Protein AF-A0A067BQW1-F1 (afdb_monomer_lite)

Organism: Saprolegnia parasitica (strain CBS 223.65) (NCBI:txid695850)

Sequence (161 aa):
MKLLWDDELRVNTVHVKDVTRALWHVATRGEAGHVYNLADKNDTSQGKLNALLGPLFGIETGFIGKLISNLARLRLGDVVDDVNDKHMKPWSDLCSTHGVTNTPLTPYLDKELLAHHQLYINGAKIEAIGFEYAYPTLTIDELRDVIEGAIAQRIFPPILA

pLDDT: mean 92.28, std 6.78, range [61.66, 98.38]

Structure (mmCIF, N/CA/C/O backbone):
data_AF-A0A067BQW1-F1
#
_entry.id   AF-A0A067BQW1-F1
#
loop_
_atom_site.group_PDB
_atom_site.id
_atom_site.type_symbol
_atom_site.label_atom_id
_atom_site.label_alt_id
_atom_site.label_comp_id
_atom_site.label_asym_id
_atom_site.label_entity_id
_atom_site.label_seq_id
_atom_site.pdbx_PDB_ins_code
_atom_site.Cartn_x
_atom_site.Cartn_y
_atom_site.Cartn_z
_atom_site.occupancy
_atom_site.B_iso_or_equiv
_atom_site.auth_seq_id
_atom_site.auth_comp_id
_atom_site.auth_asym_id
_atom_site.auth_atom_id
_atom_site.pdbx_PDB_model_num
ATOM 1 N N . MET A 1 1 ? -7.656 7.718 14.566 1.00 83.62 1 MET A N 1
ATOM 2 C CA . MET A 1 1 ? -6.698 6.593 14.511 1.00 83.62 1 MET A CA 1
ATOM 3 C C . MET A 1 1 ? -5.299 7.080 14.882 1.00 83.62 1 MET A C 1
ATOM 5 O O . MET A 1 1 ? -4.860 8.081 14.338 1.00 83.62 1 MET A O 1
ATOM 9 N N . LYS A 1 2 ? -4.586 6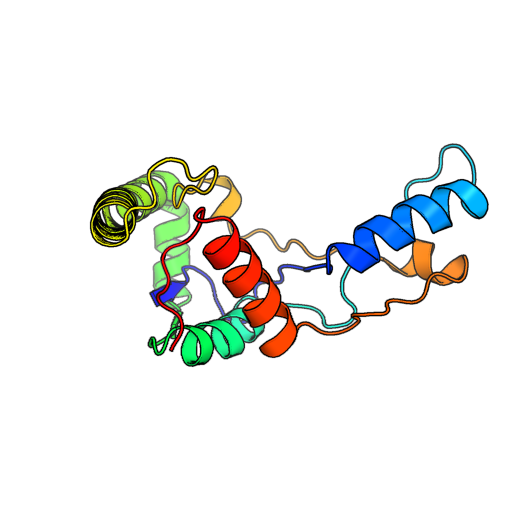.413 15.798 1.00 86.31 2 LYS A N 1
ATOM 10 C CA . LYS A 1 2 ? -3.178 6.738 16.095 1.00 86.31 2 LYS A CA 1
ATOM 11 C C . LYS A 1 2 ? -2.286 5.549 15.751 1.00 86.31 2 LYS A C 1
ATOM 13 O O . LYS A 1 2 ? -2.575 4.446 16.199 1.00 86.31 2 LYS A O 1
ATOM 18 N N . LEU A 1 3 ? -1.231 5.782 14.976 1.00 86.88 3 LEU A N 1
ATOM 19 C CA . LEU A 1 3 ? -0.243 4.769 14.619 1.00 86.88 3 LEU A CA 1
ATOM 20 C C . LEU A 1 3 ? 0.834 4.658 15.702 1.00 86.88 3 LEU A C 1
ATOM 22 O O . LEU A 1 3 ? 1.140 5.626 16.405 1.00 86.88 3 LEU A O 1
ATOM 26 N N . LEU A 1 4 ? 1.383 3.453 15.852 1.00 84.31 4 LEU A N 1
ATOM 27 C CA . LEU A 1 4 ? 2.341 3.146 16.911 1.00 84.31 4 LEU A CA 1
ATOM 28 C C . LEU A 1 4 ? 3.687 3.849 16.715 1.00 84.31 4 LEU A C 1
ATOM 30 O O . LEU A 1 4 ? 4.297 4.275 17.695 1.00 84.31 4 LEU A O 1
ATOM 34 N N . TRP A 1 5 ? 4.154 3.950 15.473 1.00 87.88 5 TRP A N 1
ATOM 35 C CA . TRP A 1 5 ? 5.465 4.506 15.133 1.00 87.88 5 TRP A CA 1
ATOM 36 C C . TRP A 1 5 ? 5.361 5.987 14.779 1.00 87.88 5 TRP A C 1
ATOM 38 O O . TRP A 1 5 ? 4.371 6.617 15.131 1.00 87.88 5 TRP A O 1
ATOM 48 N N . ASP A 1 6 ? 6.406 6.576 14.207 1.00 88.44 6 ASP A N 1
ATOM 49 C CA . ASP A 1 6 ? 6.384 7.968 13.759 1.00 88.44 6 ASP A CA 1
ATOM 50 C C . ASP A 1 6 ? 6.045 8.083 12.265 1.00 88.44 6 ASP A C 1
ATOM 52 O O . ASP A 1 6 ? 5.825 7.096 11.559 1.00 88.44 6 ASP A O 1
ATOM 56 N N . ASP A 1 7 ? 5.956 9.322 11.792 1.00 91.12 7 ASP A N 1
ATOM 57 C CA . ASP A 1 7 ? 5.629 9.665 10.412 1.00 91.12 7 ASP A CA 1
ATOM 58 C C . ASP A 1 7 ? 6.722 9.277 9.407 1.00 91.12 7 ASP A C 1
ATOM 60 O O . ASP A 1 7 ? 6.443 9.193 8.205 1.00 91.12 7 ASP A O 1
ATOM 64 N N . GLU A 1 8 ? 7.935 9.002 9.891 1.00 91.12 8 GLU A N 1
ATOM 65 C CA . GLU A 1 8 ? 9.119 8.679 9.096 1.00 91.12 8 GLU A CA 1
ATOM 66 C C . GLU A 1 8 ? 9.232 7.187 8.748 1.00 91.12 8 GLU A C 1
ATOM 68 O O . GLU A 1 8 ? 9.995 6.842 7.840 1.00 91.12 8 GLU A O 1
ATOM 73 N N . LEU A 1 9 ? 8.486 6.295 9.417 1.00 91.00 9 LEU A N 1
ATOM 74 C CA . LEU A 1 9 ? 8.524 4.859 9.124 1.00 91.00 9 LEU A CA 1
ATOM 75 C C . LEU A 1 9 ? 8.089 4.590 7.677 1.00 91.00 9 LEU A C 1
ATOM 77 O O . LEU A 1 9 ? 6.942 4.844 7.295 1.00 91.00 9 LEU A O 1
ATOM 81 N N . ARG A 1 10 ? 9.020 4.070 6.871 1.00 92.94 10 ARG A N 1
ATOM 82 C CA . ARG A 1 10 ? 8.834 3.832 5.441 1.00 92.94 10 ARG A CA 1
ATOM 83 C C . ARG A 1 10 ? 8.149 2.506 5.183 1.00 92.94 10 ARG A C 1
ATOM 85 O O . ARG A 1 10 ? 8.527 1.461 5.715 1.00 92.94 10 ARG A O 1
ATOM 92 N N . VAL A 1 11 ? 7.164 2.587 4.306 1.00 90.75 11 VAL A N 1
ATOM 93 C CA . VAL A 1 11 ? 6.286 1.504 3.886 1.00 90.75 11 VAL A CA 1
ATOM 94 C C . VAL A 1 11 ? 6.045 1.697 2.398 1.00 90.75 11 VAL A C 1
ATOM 96 O O . VAL A 1 11 ? 5.074 2.341 2.001 1.00 90.75 11 VAL A O 1
ATOM 99 N N . ASN A 1 12 ? 6.980 1.219 1.567 1.00 91.62 12 ASN A N 1
ATOM 100 C CA . ASN A 1 12 ? 6.812 1.358 0.126 1.00 91.62 12 ASN A CA 1
ATOM 101 C C . ASN A 1 12 ? 5.500 0.678 -0.307 1.00 91.62 12 ASN A C 1
ATOM 103 O O . ASN A 1 12 ? 5.191 -0.439 0.104 1.00 91.62 12 ASN A O 1
ATOM 107 N N . THR A 1 13 ? 4.730 1.367 -1.138 1.00 92.38 13 THR A N 1
ATOM 108 C CA . THR A 1 13 ? 3.484 0.894 -1.740 1.00 92.38 13 THR A CA 1
ATOM 109 C C . THR A 1 13 ? 3.685 0.802 -3.243 1.00 92.38 13 THR A C 1
ATOM 111 O O . THR A 1 13 ? 4.458 1.555 -3.810 1.00 92.38 13 THR A O 1
ATOM 114 N N . VAL A 1 14 ? 3.027 -0.122 -3.933 1.00 95.56 14 VAL A N 1
ATOM 115 C CA . VAL A 1 14 ? 3.029 -0.112 -5.400 1.00 95.56 14 VAL A CA 1
ATOM 116 C C . VAL A 1 14 ? 1.622 -0.369 -5.882 1.00 95.56 14 VAL A C 1
ATOM 118 O O . VAL A 1 14 ? 0.946 -1.274 -5.395 1.00 95.56 14 VAL A O 1
ATOM 121 N N . HIS A 1 15 ? 1.181 0.424 -6.853 1.00 95.88 15 HIS A N 1
ATOM 122 C CA . HIS A 1 15 ? -0.132 0.247 -7.438 1.00 95.88 15 HIS A CA 1
ATOM 123 C C . HIS A 1 15 ? -0.240 -1.115 -8.144 1.00 95.88 15 HIS A C 1
ATOM 125 O O . HIS A 1 15 ? 0.648 -1.511 -8.901 1.00 95.88 15 HIS A O 1
ATOM 131 N N . VAL A 1 16 ? -1.352 -1.832 -7.955 1.00 95.94 16 VAL A N 1
ATOM 132 C CA . VAL A 1 16 ? -1.534 -3.203 -8.476 1.00 95.94 16 VAL A CA 1
ATOM 133 C C . VAL A 1 16 ? -1.414 -3.294 -10.004 1.00 95.94 16 VAL A C 1
ATOM 135 O O . VAL A 1 16 ? -0.925 -4.291 -10.545 1.00 95.94 16 VAL A O 1
ATOM 138 N N . LYS A 1 17 ? -1.795 -2.230 -10.727 1.00 96.56 17 LYS A N 1
ATOM 139 C CA . LYS A 1 17 ? -1.601 -2.166 -12.185 1.00 96.56 17 LYS A CA 1
ATOM 140 C C . LYS A 1 17 ? -0.116 -2.110 -12.548 1.00 96.56 17 LYS A C 1
ATOM 142 O O . LYS A 1 17 ? 0.282 -2.766 -13.505 1.00 96.56 17 LYS A O 1
ATOM 147 N N . ASP A 1 18 ? 0.707 -1.405 -11.773 1.00 97.38 18 ASP A N 1
ATOM 148 C CA . ASP A 1 18 ? 2.158 -1.390 -11.978 1.00 97.38 18 ASP A CA 1
ATOM 149 C C . ASP A 1 18 ? 2.800 -2.722 -11.586 1.00 97.38 18 ASP A C 1
ATOM 151 O O . ASP A 1 18 ? 3.677 -3.181 -12.309 1.00 97.38 18 ASP A O 1
ATOM 155 N N . VAL A 1 19 ? 2.303 -3.410 -10.550 1.00 97.62 19 VAL A N 1
ATOM 156 C CA . VAL A 1 19 ? 2.714 -4.797 -10.245 1.00 97.62 19 VAL A CA 1
ATOM 157 C C . VAL A 1 19 ? 2.468 -5.710 -11.448 1.00 97.62 19 VAL A C 1
ATOM 159 O O . VAL A 1 19 ? 3.362 -6.428 -11.890 1.00 97.62 19 VAL A O 1
ATOM 162 N N . THR A 1 20 ? 1.273 -5.641 -12.036 1.00 98.19 20 THR A N 1
ATOM 163 C CA . THR A 1 20 ? 0.903 -6.473 -13.192 1.00 98.19 20 THR A CA 1
ATOM 164 C C . THR A 1 20 ? 1.747 -6.138 -14.427 1.00 98.19 20 THR A C 1
ATOM 166 O O . THR A 1 20 ? 2.251 -7.037 -15.103 1.00 98.19 20 THR A O 1
ATOM 169 N N . ARG A 1 21 ? 1.957 -4.844 -14.708 1.00 98.12 21 ARG A N 1
ATOM 170 C CA . ARG A 1 21 ? 2.827 -4.381 -15.803 1.00 98.12 21 ARG A CA 1
ATOM 171 C C . ARG A 1 21 ? 4.274 -4.821 -15.591 1.00 98.12 21 ARG A C 1
ATOM 173 O O . ARG A 1 21 ? 4.913 -5.241 -16.551 1.00 98.12 21 ARG A O 1
ATOM 180 N N . ALA A 1 22 ? 4.774 -4.767 -14.358 1.00 98.19 22 ALA A N 1
ATOM 181 C CA . ALA A 1 22 ? 6.128 -5.178 -14.005 1.00 98.19 22 ALA A CA 1
ATOM 182 C C .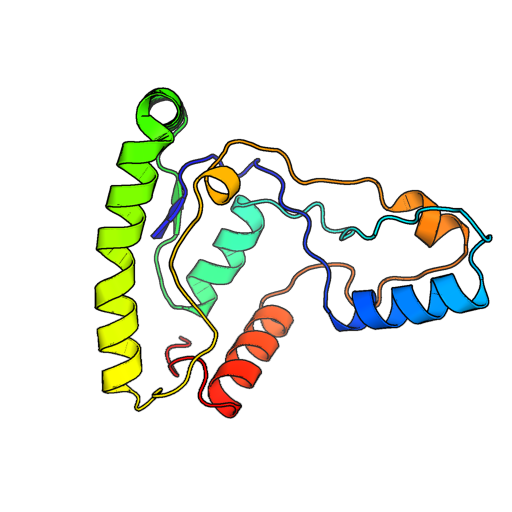 ALA A 1 22 ? 6.348 -6.675 -14.237 1.00 98.19 22 ALA A C 1
ATOM 184 O O . ALA A 1 22 ? 7.374 -7.048 -14.800 1.00 98.19 22 ALA A O 1
ATOM 185 N N . LEU A 1 23 ? 5.374 -7.525 -13.885 1.00 98.12 23 LEU A N 1
ATOM 186 C CA . LEU A 1 23 ? 5.441 -8.963 -14.166 1.00 98.12 23 LEU A CA 1
ATOM 187 C C . LEU A 1 23 ? 5.612 -9.231 -15.666 1.00 98.12 23 LEU A C 1
ATOM 189 O O . LEU A 1 23 ? 6.513 -9.969 -16.063 1.00 98.12 23 LEU A O 1
ATOM 193 N N . TRP A 1 24 ? 4.795 -8.588 -16.505 1.00 98.06 24 TRP A N 1
ATOM 194 C CA . TRP A 1 24 ? 4.910 -8.714 -17.960 1.00 98.06 24 TRP A CA 1
ATOM 195 C C . TRP A 1 24 ? 6.231 -8.146 -18.498 1.00 98.06 24 TRP A C 1
ATOM 197 O O . TRP A 1 24 ? 6.879 -8.746 -19.360 1.00 98.06 24 TRP A O 1
ATOM 207 N N . HIS A 1 25 ? 6.663 -7.000 -17.971 1.00 98.38 25 HIS A N 1
ATOM 208 C CA . HIS A 1 25 ? 7.916 -6.357 -18.361 1.00 98.38 25 HIS A CA 1
ATOM 209 C C . HIS A 1 25 ? 9.122 -7.247 -18.058 1.00 98.38 25 HIS A C 1
ATOM 211 O O . HIS A 1 25 ? 9.936 -7.501 -18.939 1.00 98.38 25 HIS A O 1
ATOM 217 N N . VAL A 1 26 ? 9.208 -7.794 -16.845 1.00 98.12 26 VAL A N 1
ATOM 218 C CA . VAL A 1 26 ? 10.291 -8.705 -16.445 1.00 98.12 26 VAL A CA 1
ATOM 219 C C . VAL A 1 26 ? 10.232 -10.010 -17.237 1.00 98.12 26 VAL A C 1
ATOM 221 O O . VAL A 1 26 ? 11.275 -10.486 -17.672 1.00 98.12 26 VAL A O 1
ATOM 224 N N . ALA A 1 27 ? 9.045 -10.554 -17.514 1.00 97.62 27 ALA A N 1
ATOM 225 C CA . ALA A 1 27 ? 8.912 -11.764 -18.327 1.00 97.62 27 ALA A CA 1
ATOM 226 C C . ALA A 1 27 ? 9.415 -11.592 -19.774 1.00 97.62 27 ALA A C 1
ATOM 228 O O . ALA A 1 27 ? 9.808 -12.570 -20.405 1.00 97.62 27 ALA A O 1
ATOM 229 N N . THR A 1 28 ? 9.403 -10.366 -20.307 1.00 97.44 28 THR A N 1
ATOM 230 C CA . THR A 1 28 ? 9.769 -10.077 -21.708 1.00 97.44 28 THR A CA 1
ATOM 231 C C . THR A 1 28 ? 11.125 -9.390 -21.875 1.00 97.44 28 THR A C 1
ATOM 233 O O . THR A 1 28 ? 11.689 -9.418 -22.969 1.00 97.44 28 THR A O 1
ATOM 236 N N . ARG A 1 29 ? 11.650 -8.756 -20.822 1.00 97.31 29 ARG A N 1
ATOM 237 C CA . ARG A 1 29 ? 12.889 -7.956 -20.849 1.00 97.31 29 ARG A CA 1
ATOM 238 C C . ARG A 1 29 ? 13.909 -8.359 -19.786 1.00 97.31 29 ARG A C 1
ATOM 240 O O . ARG A 1 29 ? 15.059 -7.944 -19.880 1.00 97.31 29 ARG A O 1
ATOM 247 N N . GLY A 1 30 ? 13.488 -9.090 -18.758 1.00 97.12 30 GLY A N 1
ATOM 248 C CA . GLY A 1 30 ? 14.344 -9.496 -17.651 1.00 97.12 30 GLY A CA 1
ATOM 249 C C . GLY A 1 30 ? 15.299 -10.625 -18.029 1.00 97.12 30 GLY A C 1
ATOM 250 O O . GLY A 1 30 ? 15.054 -11.405 -18.948 1.00 97.12 30 GLY A O 1
ATOM 251 N N . GLU A 1 31 ? 16.389 -10.725 -17.277 1.00 97.69 31 GLU A N 1
ATOM 252 C CA . GLU A 1 31 ? 17.364 -11.805 -17.411 1.00 97.69 31 GLU A CA 1
ATOM 253 C C . GLU A 1 31 ? 16.964 -13.001 -16.535 1.00 97.69 31 GLU A C 1
ATOM 255 O O . GLU A 1 31 ? 16.522 -12.849 -15.392 1.00 97.69 31 GLU A O 1
ATOM 260 N N . ALA A 1 32 ? 17.112 -14.217 -17.064 1.00 96.69 32 ALA A N 1
ATOM 261 C CA . ALA A 1 32 ? 16.776 -15.431 -16.327 1.00 96.69 32 ALA A CA 1
ATOM 262 C C . ALA A 1 32 ? 17.642 -15.572 -15.061 1.00 96.69 32 ALA A C 1
ATOM 264 O O . ALA A 1 32 ? 18.849 -15.348 -15.085 1.00 96.69 32 ALA A O 1
ATOM 265 N N . GLY A 1 33 ? 17.019 -15.960 -13.945 1.00 96.81 33 GLY A N 1
ATOM 266 C CA . GLY A 1 33 ? 17.693 -16.090 -12.648 1.00 96.81 33 GLY A CA 1
ATOM 267 C C . GLY A 1 33 ? 17.894 -14.770 -11.896 1.00 96.81 33 GLY A C 1
ATOM 268 O O . GLY A 1 33 ? 18.454 -14.775 -10.801 1.00 96.81 33 GLY A O 1
ATOM 269 N N . HIS A 1 34 ? 17.436 -13.637 -12.439 1.00 97.69 34 HIS A N 1
ATOM 270 C CA . HIS A 1 34 ? 17.552 -12.341 -11.778 1.00 97.69 34 HIS A CA 1
ATOM 271 C C . HIS A 1 34 ? 16.306 -12.001 -10.954 1.00 97.69 34 HIS A C 1
ATOM 273 O O . HIS A 1 34 ? 15.173 -12.210 -11.377 1.00 97.69 34 HIS A O 1
ATOM 279 N N . VAL A 1 35 ? 16.532 -11.395 -9.786 1.00 97.81 35 VAL A N 1
ATOM 280 C CA . VAL A 1 35 ? 15.479 -10.790 -8.956 1.00 97.81 35 VAL A CA 1
ATOM 281 C C . VAL A 1 35 ? 15.370 -9.302 -9.275 1.00 97.81 35 VAL A C 1
ATOM 283 O O . VAL A 1 35 ? 16.399 -8.624 -9.386 1.00 97.81 35 VAL A O 1
ATOM 286 N N . TYR A 1 36 ? 14.137 -8.811 -9.409 1.00 97.88 36 TYR A N 1
ATOM 287 C CA . TYR A 1 36 ? 13.791 -7.411 -9.647 1.00 97.88 36 TYR A CA 1
ATOM 288 C C . TYR A 1 36 ? 12.783 -6.968 -8.586 1.00 97.88 36 TYR A C 1
ATOM 290 O O . TYR A 1 36 ? 11.685 -7.512 -8.506 1.00 97.88 36 TYR A O 1
ATOM 298 N N . ASN A 1 37 ? 13.169 -5.992 -7.768 1.00 97.12 37 ASN A N 1
ATOM 299 C CA . ASN A 1 37 ? 12.276 -5.387 -6.788 1.00 97.12 37 ASN A CA 1
ATOM 300 C C . ASN A 1 37 ? 11.396 -4.330 -7.452 1.00 97.12 37 ASN A C 1
ATOM 302 O O . ASN A 1 37 ? 11.818 -3.667 -8.402 1.00 97.12 37 ASN A O 1
ATOM 306 N N . LEU A 1 38 ? 10.215 -4.125 -6.881 1.00 95.88 38 LEU A N 1
ATOM 307 C CA . LEU A 1 38 ? 9.279 -3.086 -7.279 1.00 95.88 38 LEU A CA 1
ATOM 308 C C . LEU A 1 38 ? 8.983 -2.201 -6.065 1.00 95.88 38 LEU A C 1
ATOM 310 O O . LEU A 1 38 ? 8.647 -2.720 -5.005 1.00 95.88 38 LEU A O 1
ATOM 314 N N . ALA A 1 39 ? 9.128 -0.886 -6.208 1.00 94.12 39 ALA A N 1
ATOM 315 C CA . ALA A 1 39 ? 8.953 0.075 -5.119 1.00 94.12 39 ALA A CA 1
ATOM 316 C C . ALA A 1 39 ? 8.373 1.384 -5.663 1.00 94.12 39 ALA A C 1
ATOM 318 O O . ALA A 1 39 ? 8.754 1.794 -6.760 1.00 94.12 39 ALA A O 1
ATOM 319 N N . ASP A 1 40 ? 7.487 2.065 -4.926 1.00 88.62 40 ASP A N 1
ATOM 320 C CA . ASP A 1 40 ? 7.057 3.401 -5.350 1.00 88.62 40 ASP A CA 1
ATOM 321 C C . ASP A 1 40 ? 8.231 4.375 -5.412 1.00 88.62 40 ASP A C 1
ATOM 323 O O . ASP A 1 40 ? 9.172 4.332 -4.617 1.00 88.62 40 ASP A O 1
ATOM 327 N N . LYS A 1 41 ? 8.101 5.344 -6.318 1.00 90.44 41 LYS A N 1
ATOM 328 C CA . LYS A 1 41 ? 8.986 6.509 -6.390 1.00 90.44 41 LYS A CA 1
ATOM 329 C C . LYS A 1 41 ? 8.669 7.555 -5.321 1.00 90.44 41 LYS A C 1
ATOM 331 O O . LYS A 1 41 ? 9.463 8.470 -5.122 1.00 90.44 41 LYS A O 1
ATOM 336 N N . ASN A 1 42 ? 7.521 7.434 -4.659 1.00 90.38 42 ASN A N 1
ATOM 337 C CA . ASN A 1 42 ? 7.050 8.384 -3.662 1.00 90.38 42 ASN A CA 1
ATOM 338 C C . ASN A 1 42 ? 7.806 8.286 -2.337 1.00 90.38 42 ASN A C 1
ATOM 340 O O . ASN A 1 42 ? 7.685 9.208 -1.541 1.00 90.38 42 ASN A O 1
ATOM 344 N N . ASP A 1 43 ? 8.579 7.225 -2.081 1.00 92.19 43 ASP A N 1
ATOM 345 C CA . ASP A 1 43 ? 9.213 6.982 -0.780 1.00 92.19 43 ASP A CA 1
ATOM 346 C C . ASP A 1 43 ? 8.160 7.063 0.346 1.00 92.19 43 ASP A C 1
ATOM 348 O O . ASP A 1 43 ? 8.190 7.922 1.241 1.00 92.19 43 ASP A O 1
ATOM 352 N N . THR A 1 44 ? 7.118 6.242 0.189 1.00 94.44 44 THR A N 1
ATOM 353 C CA . THR A 1 44 ? 5.908 6.264 1.017 1.00 94.44 44 THR A CA 1
ATOM 354 C C . THR A 1 44 ? 6.228 5.968 2.486 1.00 94.44 44 THR A C 1
ATOM 356 O O . THR A 1 44 ? 6.990 5.060 2.816 1.00 94.44 44 THR A O 1
ATOM 359 N N . SER A 1 45 ? 5.641 6.760 3.386 1.00 94.19 45 SER A N 1
ATOM 360 C CA . SER A 1 45 ? 5.780 6.627 4.839 1.00 94.19 45 SER A CA 1
ATOM 361 C C . SER A 1 45 ? 4.416 6.590 5.525 1.00 94.19 45 SER A C 1
ATOM 363 O O . SER A 1 45 ? 3.402 6.955 4.921 1.00 94.19 45 SER A O 1
ATOM 365 N N . GLN A 1 46 ? 4.380 6.209 6.806 1.00 92.19 46 GLN A N 1
ATOM 366 C CA . GLN A 1 46 ? 3.156 6.279 7.613 1.00 92.19 46 GLN A CA 1
ATOM 367 C C . GLN A 1 46 ? 2.566 7.697 7.662 1.00 92.19 46 GLN A C 1
ATOM 369 O O . GLN A 1 46 ? 1.346 7.855 7.628 1.00 92.19 46 GLN A O 1
ATOM 374 N N . GLY A 1 47 ? 3.416 8.730 7.674 1.00 94.06 47 GLY A N 1
ATOM 375 C CA . GLY A 1 47 ? 2.992 10.128 7.563 1.00 94.06 47 GLY A CA 1
ATOM 376 C C . GLY A 1 47 ? 2.223 10.412 6.278 1.00 94.06 47 GLY A C 1
ATOM 377 O O . GLY A 1 47 ? 1.113 10.943 6.325 1.00 94.06 47 GLY A O 1
ATOM 378 N N . LYS A 1 48 ? 2.777 9.998 5.133 1.00 94.88 48 LYS A N 1
ATOM 379 C CA . LYS A 1 48 ? 2.134 10.179 3.822 1.00 94.88 48 LYS A CA 1
ATOM 380 C C . LYS A 1 48 ? 0.817 9.410 3.721 1.00 94.88 48 LYS A C 1
ATOM 382 O O . LYS A 1 48 ? -0.147 9.951 3.197 1.00 94.88 48 LYS A O 1
ATOM 387 N N . LEU A 1 49 ? 0.748 8.193 4.265 1.00 93.38 49 LEU A N 1
ATOM 388 C CA . LEU A 1 49 ? -0.500 7.424 4.314 1.00 93.38 49 LEU A CA 1
ATOM 389 C C . LEU A 1 49 ? -1.566 8.103 5.182 1.00 93.38 49 LEU A C 1
ATOM 391 O O . LEU A 1 49 ? -2.702 8.251 4.739 1.00 93.38 49 LEU A O 1
ATOM 395 N N . ASN A 1 50 ? -1.212 8.568 6.384 1.00 94.06 50 ASN A N 1
ATOM 396 C CA . ASN A 1 50 ? -2.148 9.267 7.273 1.00 94.06 50 ASN A CA 1
ATOM 397 C C . ASN A 1 50 ? -2.730 10.535 6.631 1.00 94.06 50 ASN A C 1
ATOM 399 O O . ASN A 1 50 ? -3.927 10.786 6.765 1.00 94.06 50 ASN A O 1
ATOM 403 N N . ALA A 1 51 ? -1.912 11.290 5.887 1.00 95.00 51 ALA A N 1
ATOM 404 C CA . ALA A 1 51 ? -2.354 12.484 5.164 1.00 95.00 51 ALA A CA 1
ATOM 405 C C . ALA A 1 51 ? -3.437 12.194 4.105 1.00 95.00 51 ALA A C 1
ATOM 407 O O . ALA A 1 51 ? -4.191 13.096 3.750 1.00 95.00 51 ALA A O 1
ATOM 408 N N . LEU A 1 52 ? -3.534 10.948 3.627 1.00 95.44 52 LEU A N 1
ATOM 409 C CA . LEU A 1 52 ? -4.569 10.501 2.691 1.00 95.44 52 LEU A CA 1
ATOM 410 C C . LEU A 1 52 ? -5.754 9.849 3.418 1.00 95.44 52 LEU A C 1
ATOM 412 O O . LEU A 1 52 ? -6.905 10.151 3.110 1.00 95.44 52 LEU A O 1
ATOM 416 N N . LEU A 1 53 ? -5.487 8.988 4.407 1.00 94.44 53 LEU A N 1
ATOM 417 C CA . LEU A 1 53 ? -6.516 8.242 5.142 1.00 94.44 53 LEU A CA 1
ATOM 418 C C . LEU A 1 53 ? -7.423 9.143 5.987 1.00 94.44 53 LEU A C 1
ATOM 420 O O . LEU A 1 53 ? -8.621 8.880 6.072 1.00 94.44 53 LEU A O 1
ATOM 424 N N . GLY A 1 54 ? -6.871 10.197 6.599 1.00 95.06 54 GLY A N 1
ATOM 425 C CA . GLY A 1 54 ? -7.643 11.135 7.416 1.00 95.06 54 GLY A CA 1
ATOM 426 C C . GLY A 1 54 ? -8.785 11.785 6.630 1.00 95.06 54 GLY A C 1
ATOM 427 O O . GLY A 1 54 ? -9.945 11.587 6.992 1.00 95.06 54 GLY A O 1
ATOM 428 N N . PRO A 1 55 ? -8.495 12.490 5.519 1.00 96.00 55 PRO A N 1
ATOM 429 C CA . PRO A 1 55 ? -9.525 13.054 4.649 1.00 96.00 55 PRO A CA 1
ATOM 430 C C . PRO A 1 55 ? -10.436 12.006 4.001 1.00 96.00 55 PRO A C 1
ATOM 432 O O . PRO A 1 55 ? -11.630 12.253 3.878 1.00 96.00 55 PRO A O 1
ATOM 435 N N . LEU A 1 56 ? -9.905 10.840 3.607 1.00 96.62 56 LEU A N 1
ATOM 436 C CA . LEU A 1 56 ? -10.683 9.806 2.912 1.00 96.62 56 LEU A CA 1
ATOM 437 C C . LEU A 1 56 ? -11.842 9.250 3.756 1.00 96.62 56 LEU A C 1
ATOM 439 O O . LEU A 1 56 ? -12.908 8.963 3.215 1.00 96.62 56 LEU A O 1
ATOM 443 N N . PHE A 1 57 ? -11.633 9.108 5.067 1.00 95.31 57 PHE A N 1
ATOM 444 C CA . PHE A 1 57 ? -12.633 8.584 6.006 1.00 95.31 57 PHE A CA 1
ATOM 445 C C . PHE A 1 57 ? -13.197 9.643 6.962 1.00 95.31 57 PHE A C 1
ATOM 447 O O . PHE A 1 57 ? -14.006 9.315 7.827 1.00 95.31 57 PHE A O 1
ATOM 454 N N . GLY A 1 58 ? -12.763 10.902 6.855 1.00 95.44 58 GLY A N 1
ATOM 455 C CA . GLY A 1 58 ? -13.186 11.970 7.765 1.00 95.44 58 GLY A CA 1
ATOM 456 C C . GLY A 1 58 ? -12.756 11.733 9.218 1.00 95.44 58 GLY A C 1
ATOM 457 O O . GLY A 1 58 ? -13.498 12.059 10.144 1.00 95.44 58 GLY A O 1
ATOM 458 N N . ILE A 1 59 ? -11.577 11.139 9.431 1.00 93.94 59 ILE A N 1
ATOM 459 C CA . ILE A 1 59 ? -11.064 10.779 10.761 1.00 93.94 59 ILE A CA 1
ATOM 460 C C . ILE A 1 59 ? -9.811 11.571 11.129 1.00 93.94 59 ILE A C 1
ATOM 462 O O . ILE A 1 59 ? -8.964 11.878 10.291 1.00 93.94 59 ILE A O 1
ATOM 466 N N . GLU A 1 60 ? -9.627 11.818 12.424 1.00 93.62 60 GLU A N 1
ATOM 467 C CA . GLU A 1 60 ? -8.354 12.325 12.932 1.00 93.62 60 GLU A CA 1
ATOM 468 C C . GLU A 1 60 ? -7.289 11.224 12.910 1.00 93.62 60 GLU A C 1
ATOM 470 O O . GLU A 1 60 ? -7.506 10.120 13.424 1.00 93.62 60 GLU A O 1
ATOM 475 N N . THR A 1 61 ? -6.111 11.527 12.366 1.00 93.31 61 THR A N 1
ATOM 476 C CA . THR A 1 61 ? -4.948 10.627 12.355 1.00 93.31 61 THR A CA 1
ATOM 477 C C . THR A 1 61 ? -3.800 11.189 13.188 1.00 93.31 61 THR A C 1
ATOM 479 O O . THR A 1 61 ? -3.637 12.403 13.279 1.00 93.31 61 THR A O 1
ATOM 482 N N . GLY A 1 62 ? -2.959 10.331 13.765 1.00 90.88 62 GLY A N 1
ATOM 483 C CA . GLY A 1 62 ? -1.772 10.779 14.494 1.00 90.88 62 GLY A CA 1
ATOM 484 C C . GLY A 1 62 ? -0.840 9.643 14.893 1.00 90.88 62 GLY A C 1
ATOM 485 O O . GLY A 1 62 ? -0.969 8.524 14.400 1.00 90.88 62 GLY A O 1
ATOM 486 N N . PHE A 1 63 ? 0.072 9.931 15.821 1.00 90.50 63 PHE A N 1
ATOM 487 C CA . PHE A 1 63 ? 1.110 9.007 16.279 1.00 90.50 63 PHE A CA 1
ATOM 488 C C . PHE A 1 63 ? 1.157 8.948 17.809 1.00 90.50 63 PHE A C 1
ATOM 490 O O . PHE A 1 63 ? 0.887 9.942 18.485 1.00 90.50 63 PHE A O 1
ATOM 497 N N . ILE A 1 64 ? 1.480 7.778 18.364 1.00 81.62 64 ILE A N 1
ATOM 498 C CA . ILE A 1 64 ? 1.521 7.540 19.818 1.00 81.62 64 ILE A CA 1
ATOM 499 C C . ILE A 1 64 ? 2.778 8.167 20.476 1.00 81.62 64 ILE A C 1
ATOM 501 O O . ILE A 1 64 ? 2.784 8.425 21.678 1.00 81.62 64 ILE A O 1
ATOM 505 N N . GLY A 1 65 ? 3.792 8.537 19.683 1.00 70.38 65 GLY A N 1
ATOM 506 C CA . GLY A 1 65 ? 4.977 9.287 20.119 1.00 70.38 65 GLY A CA 1
ATOM 507 C C . GLY A 1 65 ? 6.124 8.401 20.627 1.00 70.38 65 GLY A C 1
ATOM 508 O O . GLY A 1 65 ? 5.910 7.419 21.335 1.00 70.38 65 GLY A O 1
ATOM 509 N N . LYS A 1 66 ? 7.372 8.783 20.305 1.00 70.88 66 LYS A N 1
ATOM 510 C CA . LYS A 1 66 ? 8.578 7.921 20.370 1.00 70.88 66 LYS A CA 1
ATOM 511 C C . LYS A 1 66 ? 8.829 7.223 21.719 1.00 70.88 66 LYS A C 1
ATOM 513 O O . LYS A 1 66 ? 9.281 6.080 21.740 1.00 70.88 66 LYS A O 1
ATOM 518 N N . LEU A 1 67 ? 8.539 7.880 22.846 1.00 61.66 67 LEU A N 1
ATOM 519 C CA . LEU A 1 67 ? 8.735 7.299 24.186 1.00 61.66 67 LEU A CA 1
ATOM 520 C C . LEU A 1 67 ? 7.765 6.143 24.463 1.00 61.66 67 LEU A C 1
ATOM 522 O O . LEU A 1 67 ? 8.184 5.084 24.931 1.00 61.66 67 LEU A O 1
ATOM 526 N N . ILE A 1 68 ? 6.486 6.330 24.132 1.00 70.12 68 ILE A N 1
ATOM 527 C CA . ILE A 1 68 ? 5.458 5.303 24.313 1.00 70.12 68 ILE A CA 1
ATOM 528 C C . ILE A 1 68 ? 5.679 4.178 23.295 1.00 70.12 68 ILE A C 1
ATOM 530 O O . ILE A 1 68 ? 5.578 3.010 23.659 1.00 70.12 68 ILE A O 1
ATOM 534 N N . SER A 1 69 ? 6.099 4.502 22.066 1.00 72.38 69 SER A N 1
ATOM 535 C CA . SER A 1 69 ? 6.464 3.514 21.042 1.00 72.38 69 SER A CA 1
ATOM 536 C C . SER A 1 69 ? 7.598 2.578 21.491 1.00 72.38 69 SER A C 1
ATOM 538 O O . SER A 1 69 ? 7.554 1.375 21.237 1.00 72.38 69 SER A O 1
ATOM 540 N N . ASN A 1 70 ? 8.611 3.096 22.195 1.00 72.75 70 ASN A N 1
ATOM 541 C CA . ASN A 1 70 ? 9.712 2.276 22.715 1.00 72.75 70 ASN A CA 1
ATOM 542 C C . ASN A 1 70 ? 9.272 1.353 23.859 1.00 72.75 70 ASN A C 1
ATOM 544 O O . ASN A 1 70 ? 9.696 0.199 23.906 1.00 72.75 70 ASN A O 1
ATOM 548 N N . LEU A 1 71 ? 8.399 1.828 24.753 1.00 68.12 71 LEU A N 1
ATOM 549 C CA . LEU A 1 71 ? 7.828 0.989 25.808 1.00 68.12 71 LEU A CA 1
ATOM 550 C C . LEU A 1 71 ? 6.908 -0.096 25.223 1.00 68.12 71 LEU A C 1
ATOM 552 O O . LEU A 1 71 ? 6.983 -1.256 25.623 1.00 68.12 71 LEU A O 1
ATOM 556 N N . ALA A 1 72 ? 6.106 0.265 24.221 1.00 74.12 72 ALA A N 1
ATOM 557 C CA . ALA A 1 72 ? 5.273 -0.656 23.459 1.00 74.12 72 ALA A CA 1
ATOM 558 C C . ALA A 1 72 ? 6.096 -1.731 22.735 1.00 74.12 72 ALA A C 1
ATOM 560 O O . ALA A 1 72 ? 5.675 -2.879 22.682 1.00 74.12 72 ALA A O 1
ATOM 561 N N . ARG A 1 73 ? 7.306 -1.415 22.250 1.00 73.19 73 ARG A N 1
ATOM 562 C CA . ARG A 1 73 ? 8.200 -2.400 21.613 1.00 73.19 73 ARG A CA 1
ATOM 563 C C . ARG A 1 73 ? 8.554 -3.569 22.537 1.00 73.19 73 ARG A C 1
ATOM 565 O O . ARG A 1 73 ? 8.610 -4.707 22.078 1.00 73.19 73 ARG A O 1
ATOM 572 N N . LEU A 1 74 ? 8.773 -3.306 23.828 1.00 77.25 74 LEU A N 1
ATOM 573 C CA . LEU A 1 74 ? 9.070 -4.347 24.824 1.00 77.25 74 LEU A CA 1
ATOM 574 C C . LEU A 1 74 ? 7.854 -5.232 25.129 1.00 77.25 74 LEU A C 1
ATOM 576 O O . LEU A 1 74 ? 8.018 -6.359 25.589 1.00 77.25 74 LEU A O 1
ATOM 580 N N . ARG A 1 75 ? 6.646 -4.730 24.854 1.00 83.44 75 ARG A N 1
ATOM 581 C CA . ARG A 1 75 ? 5.361 -5.392 25.110 1.00 83.44 75 ARG A CA 1
ATOM 582 C C . ARG A 1 75 ? 4.534 -5.510 23.832 1.00 83.44 75 ARG A C 1
ATOM 584 O O . ARG A 1 75 ? 3.321 -5.350 23.854 1.00 83.44 75 ARG A O 1
ATOM 591 N N . LEU A 1 76 ? 5.202 -5.759 22.702 1.00 84.31 76 LEU A N 1
ATOM 592 C CA . LEU A 1 76 ? 4.550 -5.696 21.394 1.00 84.31 76 LEU A CA 1
ATOM 593 C C . LEU A 1 76 ? 3.432 -6.741 21.258 1.00 84.31 76 LEU A C 1
ATOM 595 O O . LEU A 1 76 ? 2.467 -6.473 20.565 1.00 84.31 76 LEU A O 1
ATOM 599 N N . GLY A 1 77 ? 3.542 -7.887 21.946 1.00 86.50 77 GLY A N 1
ATOM 600 C CA . GLY A 1 77 ? 2.452 -8.870 22.036 1.00 86.50 77 GLY A CA 1
ATOM 601 C C . GLY A 1 77 ? 1.196 -8.265 22.666 1.00 86.50 77 GLY A C 1
ATOM 602 O O . GLY A 1 77 ? 0.182 -8.160 21.993 1.00 86.50 77 GLY A O 1
ATOM 603 N N . ASP A 1 78 ? 1.312 -7.742 23.891 1.00 88.69 78 ASP A N 1
ATOM 604 C CA . ASP A 1 78 ? 0.205 -7.081 24.600 1.00 88.69 78 ASP A CA 1
ATOM 605 C C . ASP A 1 78 ? -0.442 -5.951 23.768 1.00 88.69 78 ASP A C 1
ATOM 607 O O . ASP A 1 78 ? -1.654 -5.759 23.802 1.00 88.69 78 ASP A O 1
ATOM 611 N N . VAL A 1 79 ? 0.360 -5.190 23.010 1.00 87.94 79 VAL A N 1
ATOM 612 C CA . VAL A 1 79 ? -0.136 -4.110 22.133 1.00 87.94 79 VAL A CA 1
ATOM 613 C C . VAL A 1 79 ? -0.883 -4.657 20.919 1.00 87.94 79 VAL A C 1
ATOM 615 O O . VAL A 1 79 ? -1.900 -4.089 20.533 1.00 87.94 79 VAL A O 1
ATOM 618 N N . VAL A 1 80 ? -0.388 -5.735 20.308 1.00 89.38 80 VAL A N 1
ATOM 619 C CA . VAL A 1 80 ? -1.059 -6.412 19.190 1.00 89.38 80 VAL A CA 1
ATOM 620 C C . VAL A 1 80 ? -2.413 -6.950 19.642 1.00 89.38 80 VAL A C 1
ATOM 622 O O . VAL A 1 80 ? -3.410 -6.697 18.969 1.00 89.38 80 VAL A O 1
ATOM 625 N N . ASP A 1 81 ? -2.461 -7.609 20.799 1.00 91.56 81 ASP A N 1
ATOM 626 C CA . ASP A 1 81 ? -3.694 -8.163 21.362 1.00 91.56 81 ASP A CA 1
ATOM 627 C C . ASP A 1 81 ? -4.718 -7.051 21.649 1.00 91.56 81 ASP A C 1
ATOM 629 O O . ASP A 1 81 ? -5.851 -7.121 21.177 1.00 91.56 81 ASP A O 1
ATOM 633 N N . ASP A 1 82 ? -4.303 -5.962 22.309 1.00 90.69 82 ASP A N 1
ATOM 634 C CA . ASP A 1 82 ? -5.169 -4.804 22.587 1.00 90.69 82 ASP A CA 1
ATOM 635 C C . ASP A 1 82 ? -5.689 -4.130 21.304 1.00 90.69 82 ASP A C 1
ATOM 637 O O . ASP A 1 82 ? -6.853 -3.722 21.231 1.00 90.69 82 ASP A O 1
ATOM 641 N N . VAL A 1 83 ? -4.851 -4.015 20.268 1.00 89.75 83 VAL A N 1
ATOM 642 C CA . VAL A 1 83 ? -5.273 -3.480 18.967 1.00 89.75 83 VAL A CA 1
ATOM 643 C C . VAL A 1 83 ? -6.276 -4.422 18.304 1.00 89.75 83 VAL A C 1
ATOM 645 O O . VAL A 1 83 ? -7.327 -3.955 17.866 1.00 89.75 83 VAL A O 1
ATOM 648 N N . ASN A 1 84 ? -6.017 -5.726 18.265 1.00 93.25 84 ASN A N 1
ATOM 649 C CA . ASN A 1 84 ? -6.936 -6.694 17.670 1.00 93.25 84 ASN A CA 1
ATOM 650 C C . ASN A 1 84 ? -8.293 -6.703 18.395 1.00 93.25 84 ASN A C 1
ATOM 652 O O . ASN A 1 84 ? -9.332 -6.565 17.741 1.00 93.25 84 ASN A O 1
ATOM 656 N N . ASP A 1 85 ? -8.301 -6.728 19.729 1.00 93.19 85 ASP A N 1
ATOM 657 C CA . ASP A 1 85 ? -9.523 -6.684 20.544 1.00 93.19 85 ASP A CA 1
ATOM 658 C C . ASP A 1 85 ? -10.360 -5.425 20.272 1.00 93.19 85 ASP A C 1
ATOM 660 O O . ASP A 1 85 ? -11.591 -5.483 20.174 1.00 93.19 85 ASP A O 1
ATOM 664 N N . LYS A 1 86 ? -9.699 -4.276 20.085 1.00 91.81 86 LYS A N 1
ATOM 665 C CA . LYS A 1 86 ? -10.367 -2.997 19.805 1.00 91.81 86 LYS A CA 1
ATOM 666 C C . LYS A 1 86 ? -10.944 -2.885 18.400 1.00 91.81 86 LYS A C 1
ATOM 668 O O . LYS A 1 86 ? -11.880 -2.110 18.227 1.00 91.81 86 LYS A O 1
ATOM 673 N N . HIS A 1 87 ? -10.415 -3.599 17.406 1.00 92.25 87 HIS A N 1
ATOM 674 C CA . HIS A 1 87 ? -10.818 -3.414 16.004 1.00 92.25 87 HIS A CA 1
ATOM 675 C C . HIS A 1 87 ? -11.695 -4.549 15.463 1.00 92.25 87 HIS A C 1
ATOM 677 O O . HIS A 1 87 ? -12.583 -4.284 14.651 1.00 92.25 87 HIS A O 1
ATOM 683 N N . MET A 1 88 ? -11.520 -5.787 15.938 1.00 95.00 88 MET A N 1
ATOM 684 C CA . MET A 1 88 ? -12.242 -6.955 15.414 1.00 95.00 88 MET A CA 1
ATOM 685 C C . MET A 1 88 ? -13.761 -6.834 15.576 1.00 95.00 88 MET A C 1
ATOM 687 O O . MET A 1 88 ? -14.508 -7.026 14.613 1.00 95.00 88 MET A O 1
ATOM 691 N N . LYS A 1 89 ? -14.237 -6.480 16.778 1.00 95.00 89 LYS A N 1
ATOM 692 C CA . LYS A 1 89 ? -15.677 -6.337 17.032 1.00 95.00 89 LYS A CA 1
ATOM 693 C C . LYS A 1 89 ? -16.292 -5.157 16.263 1.00 95.00 89 LYS A C 1
ATOM 695 O O . LYS A 1 89 ? -17.272 -5.399 15.561 1.00 95.00 89 LYS A O 1
ATOM 700 N N . PRO A 1 90 ? -15.736 -3.928 16.305 1.00 95.00 90 PRO A N 1
ATOM 701 C CA . PRO A 1 90 ? -16.265 -2.825 15.502 1.00 95.00 90 PRO A CA 1
ATOM 702 C C . PRO A 1 90 ? -16.303 -3.116 14.001 1.00 95.00 90 PRO A C 1
ATOM 704 O O . PRO A 1 90 ? -17.276 -2.755 13.348 1.00 95.00 90 PRO A O 1
ATOM 707 N N . TRP A 1 91 ? -15.300 -3.810 13.452 1.00 95.62 91 TRP A N 1
ATOM 708 C CA . TRP A 1 91 ? -15.320 -4.242 12.052 1.00 95.62 91 TRP A CA 1
ATOM 709 C C . TRP A 1 91 ? -16.469 -5.209 11.755 1.00 95.62 91 TRP A C 1
ATOM 711 O O . TRP A 1 91 ? -17.198 -5.014 10.783 1.00 95.62 91 TRP A O 1
ATOM 721 N N . SER A 1 92 ? -16.663 -6.222 12.605 1.00 95.25 92 SER A N 1
ATOM 722 C CA . SER A 1 92 ? -17.766 -7.182 12.473 1.00 95.25 92 SER A CA 1
ATOM 723 C C . SER A 1 92 ? -19.135 -6.498 12.557 1.00 95.25 92 SER A C 1
ATOM 725 O O . SER A 1 92 ? -20.023 -6.767 11.743 1.00 95.25 92 SER A O 1
ATOM 727 N N . ASP A 1 93 ? -19.305 -5.595 13.523 1.00 96.19 93 ASP A N 1
ATOM 728 C CA . ASP A 1 93 ? -20.545 -4.846 13.732 1.00 96.19 93 ASP A CA 1
ATOM 729 C C . ASP A 1 93 ? -20.813 -3.902 12.537 1.00 96.19 93 ASP A C 1
ATOM 731 O O . ASP A 1 93 ? -21.945 -3.809 12.051 1.00 96.19 93 ASP A O 1
ATOM 735 N N . LEU A 1 94 ? -19.767 -3.270 11.990 1.00 96.12 94 LEU A N 1
A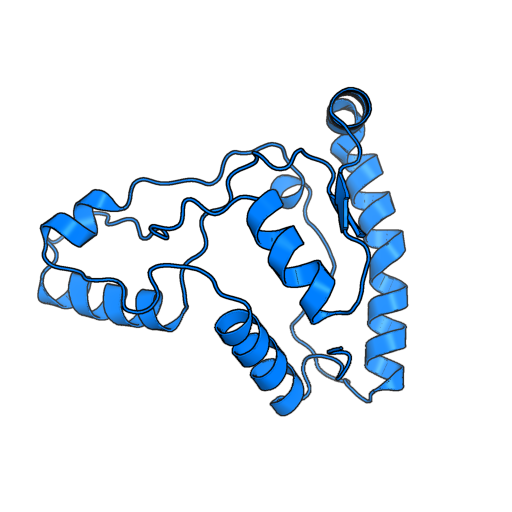TOM 736 C CA . LEU A 1 94 ? -19.857 -2.416 10.806 1.00 96.12 94 LEU A CA 1
ATOM 737 C C . LEU A 1 94 ? -20.229 -3.212 9.547 1.00 96.12 94 LEU A C 1
ATOM 739 O O . LEU A 1 94 ? -21.138 -2.822 8.813 1.00 96.12 94 LEU A O 1
ATOM 743 N N . CYS A 1 95 ? -19.576 -4.353 9.316 1.00 97.44 95 CYS A N 1
ATOM 744 C CA . CYS A 1 95 ? -19.910 -5.246 8.209 1.00 97.44 95 CYS A CA 1
ATOM 745 C C . CYS A 1 95 ? -21.369 -5.710 8.293 1.00 97.44 95 CYS A C 1
ATOM 747 O O . CYS A 1 95 ? -22.098 -5.632 7.304 1.00 97.44 95 CYS A O 1
ATOM 749 N N . SER A 1 96 ? -21.819 -6.105 9.487 1.00 96.25 96 SER A N 1
ATOM 750 C CA . SER A 1 96 ? -23.203 -6.528 9.733 1.00 96.25 96 SER A CA 1
ATOM 751 C C . SER A 1 96 ? -24.205 -5.407 9.445 1.00 96.25 96 SER A C 1
ATOM 753 O O . SER A 1 96 ? -25.201 -5.633 8.760 1.00 96.25 96 SER A O 1
ATOM 755 N N . THR A 1 97 ? -23.913 -4.185 9.904 1.00 97.38 97 THR A N 1
ATOM 756 C CA . THR A 1 97 ? -24.759 -2.995 9.697 1.00 97.38 97 THR A CA 1
ATOM 757 C C . THR A 1 97 ? -24.971 -2.683 8.215 1.00 97.38 97 THR A C 1
ATOM 759 O O . THR A 1 97 ? -26.062 -2.283 7.815 1.00 97.38 97 THR A O 1
ATOM 762 N N . HIS A 1 98 ? -23.949 -2.904 7.387 1.00 97.38 98 HIS A N 1
ATOM 763 C CA . HIS A 1 98 ? -23.990 -2.613 5.953 1.00 97.38 98 HIS A C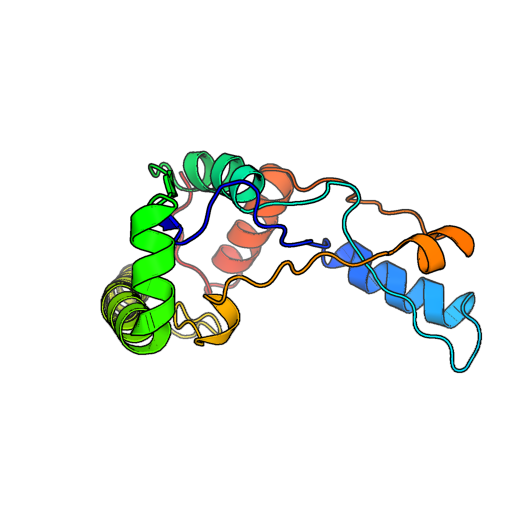A 1
ATOM 764 C C . HIS A 1 98 ? -24.230 -3.845 5.067 1.00 97.38 98 HIS A C 1
ATOM 766 O O . HIS A 1 98 ? -24.119 -3.750 3.845 1.00 97.38 98 HIS A O 1
ATOM 772 N N . GLY A 1 99 ? -24.566 -5.001 5.649 1.00 96.38 99 GLY A N 1
ATOM 773 C CA . GLY A 1 9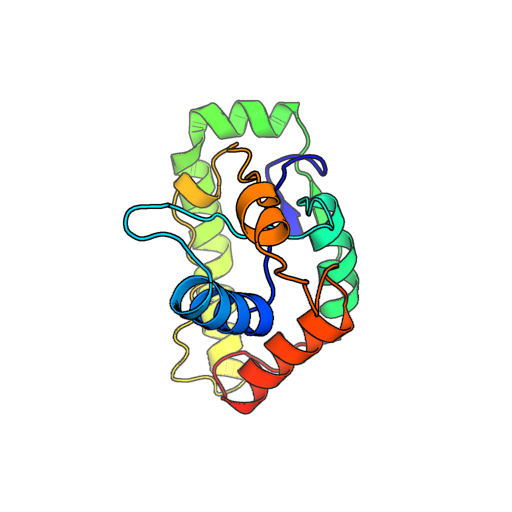9 ? -24.851 -6.223 4.890 1.00 96.38 99 GLY A CA 1
ATOM 774 C C . GLY A 1 99 ? -23.639 -6.813 4.156 1.00 96.38 99 GLY A C 1
ATOM 775 O O . GLY A 1 99 ? -23.804 -7.519 3.162 1.00 96.38 99 GLY A O 1
ATOM 776 N N . VAL A 1 100 ? -22.422 -6.535 4.629 1.00 97.44 100 VAL A N 1
ATOM 777 C CA . VAL A 1 100 ? -21.175 -7.144 4.145 1.00 97.44 100 VAL A CA 1
ATOM 778 C C . VAL A 1 100 ? -21.015 -8.501 4.834 1.00 97.44 100 VAL A C 1
ATOM 780 O O . VAL A 1 100 ? -20.463 -8.603 5.924 1.00 97.44 100 VAL A O 1
ATOM 783 N N . THR A 1 101 ? -21.554 -9.559 4.226 1.00 91.06 101 THR A N 1
ATOM 784 C CA . THR A 1 101 ? -21.621 -10.897 4.849 1.00 91.06 101 THR A CA 1
ATOM 785 C C . THR A 1 101 ? -20.471 -11.829 4.470 1.00 91.06 101 THR A C 1
ATOM 787 O O . THR A 1 101 ? -20.356 -12.906 5.045 1.00 91.06 101 THR A O 1
ATOM 790 N N . ASN A 1 102 ? -19.646 -11.463 3.484 1.00 90.06 102 ASN A N 1
ATOM 791 C CA . ASN A 1 102 ? -18.542 -12.294 3.001 1.00 90.06 102 ASN A CA 1
ATOM 792 C C . ASN A 1 102 ? -17.359 -11.424 2.555 1.00 90.06 102 ASN A C 1
ATOM 794 O O . ASN A 1 102 ? -17.124 -11.240 1.361 1.00 90.06 102 ASN A O 1
ATOM 798 N N . THR A 1 103 ? -16.645 -10.849 3.523 1.00 95.44 103 THR A N 1
ATOM 799 C CA . THR A 1 103 ? -15.426 -10.080 3.261 1.00 95.44 103 THR A CA 1
ATOM 800 C C . THR A 1 103 ? -14.178 -10.946 3.471 1.00 95.44 103 THR A C 1
ATOM 802 O O . THR A 1 103 ? -14.076 -11.612 4.500 1.00 95.44 103 THR A O 1
ATOM 805 N N . PRO A 1 104 ? -13.214 -10.951 2.530 1.00 94.94 104 PRO A N 1
ATOM 806 C CA . PRO A 1 104 ? -11.896 -11.539 2.745 1.00 94.94 104 PRO A CA 1
ATOM 807 C C . PRO A 1 104 ? -10.975 -10.616 3.561 1.00 94.94 104 PRO A C 1
ATOM 809 O O . PRO A 1 104 ? -9.842 -10.991 3.853 1.00 94.94 104 PRO A O 1
ATOM 812 N N . LEU A 1 105 ? -11.420 -9.395 3.885 1.00 94.88 105 LEU A N 1
ATOM 813 C CA . LEU A 1 105 ? -10.638 -8.418 4.629 1.00 94.88 105 LEU A CA 1
ATOM 814 C C . LEU A 1 105 ? -10.768 -8.673 6.130 1.00 94.88 105 LEU A C 1
ATOM 816 O O . LEU A 1 105 ? -11.856 -8.925 6.651 1.00 94.88 105 LEU A O 1
ATOM 820 N N . THR A 1 106 ? -9.647 -8.547 6.829 1.00 92.81 106 THR A N 1
ATOM 821 C CA . THR A 1 106 ? -9.577 -8.659 8.282 1.00 92.81 106 THR A CA 1
ATOM 822 C C . THR A 1 106 ? -8.827 -7.457 8.850 1.00 92.81 106 THR A C 1
ATOM 824 O O . THR A 1 106 ? -7.807 -7.063 8.282 1.00 92.81 106 THR A O 1
ATOM 827 N N . PRO A 1 107 ? -9.303 -6.854 9.952 1.00 92.38 107 PRO A N 1
ATOM 828 C CA . PRO A 1 107 ? -8.548 -5.845 10.682 1.00 92.38 107 PRO A CA 1
ATOM 829 C C . PRO A 1 107 ? -7.531 -6.481 11.643 1.00 92.38 107 PRO A C 1
ATOM 831 O O . PRO A 1 107 ? -6.863 -5.750 12.369 1.00 92.38 107 PRO A O 1
ATOM 834 N N . TYR A 1 108 ? -7.445 -7.817 11.691 1.00 93.62 108 TYR A N 1
ATOM 835 C CA . TYR A 1 108 ? -6.463 -8.522 12.503 1.00 93.62 108 TYR A CA 1
ATOM 836 C C . TYR A 1 108 ? -5.047 -8.187 12.033 1.00 93.62 108 TYR A C 1
ATOM 838 O O . TYR A 1 108 ? -4.739 -8.265 10.842 1.00 93.62 108 TYR A O 1
ATOM 846 N N . LEU A 1 109 ? -4.185 -7.839 12.979 1.00 91.31 109 LEU A N 1
ATOM 847 C CA . LEU A 1 109 ? -2.787 -7.524 12.751 1.00 91.31 109 LEU A CA 1
ATOM 848 C C . LEU A 1 109 ? -1.904 -8.583 13.395 1.00 91.31 109 LEU A C 1
ATOM 850 O O . LEU A 1 109 ? -1.971 -8.821 14.602 1.00 91.31 109 LEU A O 1
ATOM 854 N N . ASP A 1 110 ? -1.021 -9.156 12.586 1.00 90.62 110 ASP A N 1
ATOM 855 C CA . ASP A 1 110 ? 0.109 -9.928 13.079 1.00 90.62 110 ASP A CA 1
ATOM 856 C C . ASP A 1 110 ? 1.170 -9.010 13.696 1.00 90.62 110 ASP A C 1
ATOM 858 O O . ASP A 1 110 ? 1.342 -7.843 13.320 1.00 90.62 110 ASP A O 1
ATOM 862 N N . LYS A 1 111 ? 1.933 -9.558 14.643 1.00 88.12 111 LYS A N 1
ATOM 863 C CA . LYS A 1 111 ? 2.966 -8.823 15.384 1.00 88.12 111 LYS A CA 1
ATOM 864 C C . LYS A 1 111 ? 4.008 -8.192 14.463 1.00 88.12 111 LYS A C 1
ATOM 866 O O . LYS A 1 111 ? 4.495 -7.095 14.736 1.00 88.12 111 LYS A O 1
ATOM 871 N N . GLU A 1 112 ? 4.348 -8.873 13.378 1.00 86.81 112 GLU A N 1
ATOM 872 C CA . GLU A 1 112 ? 5.320 -8.451 12.376 1.00 86.81 112 GLU A CA 1
ATOM 873 C C . GLU A 1 112 ? 4.883 -7.172 11.655 1.00 86.81 112 GLU A C 1
ATOM 875 O O . GLU A 1 112 ? 5.737 -6.351 11.322 1.00 86.81 112 GLU A O 1
ATOM 880 N N . LEU A 1 113 ? 3.572 -6.967 11.473 1.00 83.88 113 LEU A N 1
ATOM 881 C CA . LEU A 1 113 ? 3.009 -5.770 10.837 1.00 83.88 113 LEU A CA 1
ATOM 882 C C . LEU A 1 113 ? 3.099 -4.539 11.745 1.00 83.88 113 LEU A C 1
ATOM 884 O O . LEU A 1 113 ? 3.193 -3.413 11.259 1.00 83.88 113 LEU A O 1
ATOM 888 N N . LEU A 1 114 ? 3.096 -4.750 13.064 1.00 84.50 114 LEU A N 1
ATOM 889 C CA . LEU A 1 114 ? 3.281 -3.695 14.058 1.00 84.50 114 LEU A CA 1
ATOM 890 C C . LEU A 1 114 ? 4.739 -3.522 14.485 1.00 84.50 114 LEU A C 1
ATOM 892 O O . LEU A 1 114 ? 5.028 -2.605 15.247 1.00 84.50 114 LEU A O 1
ATOM 896 N N . ALA A 1 115 ? 5.676 -4.342 14.008 1.00 82.88 115 ALA A N 1
ATOM 897 C CA . ALA A 1 115 ? 7.091 -4.180 14.318 1.00 82.88 115 ALA A CA 1
ATOM 898 C C . ALA A 1 115 ? 7.682 -2.922 13.656 1.00 82.88 115 ALA A C 1
ATOM 900 O O . ALA A 1 115 ? 7.238 -2.469 12.603 1.00 82.88 115 ALA A O 1
ATOM 901 N N . HIS A 1 116 ? 8.726 -2.352 14.264 1.00 84.94 116 HIS A N 1
ATOM 902 C CA . HIS A 1 116 ? 9.424 -1.183 13.719 1.00 84.94 116 HIS A CA 1
ATOM 903 C C . HIS A 1 116 ? 10.428 -1.607 12.633 1.00 84.94 116 HIS A C 1
ATOM 905 O O . HIS A 1 116 ? 11.647 -1.524 12.819 1.00 84.94 116 HIS A O 1
ATOM 911 N N . HIS A 1 117 ? 9.911 -2.103 11.510 1.00 86.50 117 HIS A N 1
ATOM 912 C CA . HIS A 1 117 ? 10.704 -2.475 10.344 1.00 86.50 117 HIS A CA 1
ATOM 913 C C . HIS A 1 117 ? 10.516 -1.458 9.231 1.00 86.50 117 HIS A C 1
ATOM 915 O O . HIS A 1 117 ? 9.403 -1.180 8.798 1.00 86.50 117 HIS A O 1
ATOM 921 N N . GLN A 1 118 ? 11.633 -0.914 8.763 1.00 85.56 118 GLN A N 1
ATOM 922 C CA . GLN A 1 118 ? 11.653 -0.090 7.570 1.00 85.56 118 GLN A CA 1
ATOM 923 C C . GLN A 1 118 ? 11.479 -1.013 6.356 1.00 85.56 118 GLN A C 1
ATOM 925 O O . GLN A 1 118 ? 12.369 -1.808 6.060 1.00 85.56 118 GLN A O 1
ATOM 930 N N . LEU A 1 119 ? 10.328 -0.938 5.682 1.00 85.81 119 LEU A N 1
ATOM 931 C CA . LEU A 1 119 ? 9.967 -1.824 4.567 1.00 85.81 119 LEU A CA 1
ATOM 932 C C . LEU A 1 119 ? 10.220 -1.166 3.207 1.00 85.81 119 LEU A C 1
ATOM 934 O O . LEU A 1 119 ? 9.461 -1.369 2.259 1.00 85.81 119 LEU A O 1
ATOM 938 N N . TYR A 1 120 ? 11.270 -0.349 3.113 1.00 90.62 120 TYR A N 1
ATOM 939 C CA . TYR A 1 120 ? 11.667 0.250 1.847 1.00 90.62 120 TYR A CA 1
ATOM 940 C C . TYR A 1 120 ? 12.678 -0.622 1.114 1.00 90.62 120 TYR A C 1
ATOM 942 O O . TYR A 1 120 ? 13.578 -1.210 1.717 1.00 90.62 120 TYR A O 1
ATOM 950 N N . ILE A 1 121 ? 12.540 -0.698 -0.207 1.00 93.81 121 ILE A N 1
ATOM 951 C CA . ILE A 1 121 ? 13.415 -1.509 -1.055 1.00 93.81 121 ILE A CA 1
ATOM 952 C C . ILE A 1 121 ? 13.865 -0.724 -2.280 1.00 93.81 121 ILE A C 1
ATOM 954 O O . ILE A 1 121 ? 13.207 0.201 -2.746 1.00 93.81 121 ILE A O 1
ATOM 958 N N . ASN A 1 122 ? 15.018 -1.106 -2.821 1.00 93.94 122 ASN A N 1
ATOM 959 C CA . ASN A 1 122 ? 15.563 -0.465 -4.008 1.00 93.94 122 ASN A CA 1
ATOM 960 C C . ASN A 1 122 ? 14.978 -1.101 -5.279 1.00 93.94 122 ASN A C 1
ATOM 962 O O . ASN A 1 122 ? 15.267 -2.264 -5.566 1.00 93.94 122 ASN A O 1
ATOM 966 N N . GLY A 1 123 ? 14.197 -0.324 -6.036 1.00 95.75 123 GLY A N 1
ATOM 967 C CA . GLY A 1 123 ? 13.617 -0.706 -7.329 1.00 95.75 123 GLY A CA 1
ATOM 968 C C . GLY A 1 123 ? 14.452 -0.337 -8.565 1.00 95.75 123 GLY A C 1
ATOM 969 O O . GLY A 1 123 ? 14.030 -0.622 -9.678 1.00 95.75 123 GLY A O 1
ATOM 970 N N . ALA A 1 124 ? 15.645 0.249 -8.428 1.00 96.56 124 ALA A N 1
ATOM 971 C CA . ALA A 1 124 ? 16.410 0.794 -9.560 1.00 96.56 124 ALA A CA 1
ATOM 972 C C . ALA A 1 124 ? 16.735 -0.247 -10.648 1.00 96.56 124 ALA A C 1
ATOM 974 O O . ALA A 1 124 ? 16.860 0.090 -11.823 1.00 96.56 124 ALA A O 1
ATOM 975 N N . LYS A 1 125 ? 16.841 -1.529 -10.279 1.00 97.75 125 LYS A N 1
ATOM 976 C CA . LYS A 1 125 ? 17.144 -2.608 -11.227 1.00 97.75 125 LYS A CA 1
ATOM 977 C C . LYS A 1 125 ? 16.033 -2.833 -12.262 1.00 97.75 125 LYS A C 1
ATOM 979 O O . LYS A 1 125 ? 16.349 -3.190 -13.392 1.00 97.75 125 LYS A O 1
ATOM 984 N N . ILE A 1 126 ? 14.756 -2.646 -11.905 1.00 97.94 126 ILE A N 1
ATOM 985 C CA . ILE A 1 126 ? 13.655 -2.794 -12.873 1.00 97.94 126 ILE A CA 1
ATOM 986 C C . ILE A 1 126 ? 13.576 -1.581 -13.810 1.00 97.94 126 ILE A C 1
ATOM 988 O O . ILE A 1 126 ? 13.336 -1.728 -15.005 1.00 97.94 126 ILE A O 1
ATOM 992 N N . GLU A 1 127 ? 13.877 -0.387 -13.297 1.00 97.50 127 GLU A N 1
ATOM 993 C CA . GLU A 1 127 ? 13.944 0.845 -14.094 1.00 97.50 127 GLU A CA 1
ATOM 994 C C . GLU A 1 127 ? 15.102 0.790 -15.105 1.00 97.50 127 GLU A C 1
ATOM 996 O O . GLU A 1 127 ? 14.946 1.205 -16.250 1.00 97.50 127 GLU A O 1
ATOM 1001 N N . ALA A 1 128 ? 16.239 0.190 -14.729 1.00 97.81 128 ALA A N 1
ATOM 1002 C CA . ALA A 1 128 ? 17.400 0.023 -15.607 1.00 97.81 128 ALA A CA 1
ATOM 1003 C C . ALA A 1 128 ? 17.120 -0.830 -16.861 1.00 97.81 128 ALA A C 1
ATOM 1005 O O . ALA A 1 128 ? 17.827 -0.695 -17.857 1.00 97.81 128 ALA A O 1
ATOM 1006 N N . ILE A 1 129 ? 16.082 -1.676 -16.835 1.00 97.75 129 ILE A N 1
ATOM 1007 C CA . ILE A 1 129 ? 15.612 -2.437 -18.005 1.00 97.75 129 ILE A CA 1
ATOM 1008 C C . ILE A 1 129 ? 14.419 -1.762 -18.707 1.00 97.75 129 ILE A C 1
ATOM 1010 O O . ILE A 1 129 ? 13.702 -2.406 -19.474 1.00 97.75 129 ILE A O 1
ATOM 1014 N N . GLY A 1 130 ? 14.181 -0.475 -18.436 1.00 97.81 130 GLY A N 1
ATOM 1015 C CA . GLY A 1 130 ? 13.185 0.359 -19.111 1.00 97.81 130 GLY A CA 1
ATOM 1016 C C . GLY A 1 130 ? 11.763 0.264 -18.557 1.00 97.81 130 GLY A C 1
ATOM 1017 O O . GLY A 1 130 ? 10.822 0.564 -19.287 1.00 97.81 130 GLY A O 1
ATOM 1018 N N . PHE A 1 131 ? 11.569 -0.202 -17.317 1.00 98.06 131 PHE A N 1
ATOM 1019 C CA . PHE A 1 131 ? 10.243 -0.171 -16.693 1.00 98.06 131 PHE A CA 1
ATOM 1020 C C . PHE A 1 131 ? 9.900 1.239 -16.199 1.00 98.06 131 PHE A C 1
ATOM 1022 O O . PHE A 1 131 ? 10.660 1.829 -15.434 1.00 98.06 131 PHE A O 1
ATOM 1029 N N . GLU A 1 132 ? 8.722 1.737 -16.579 1.00 97.06 132 GLU A N 1
ATOM 1030 C CA . GLU A 1 132 ? 8.197 3.038 -16.156 1.00 97.06 132 GLU A CA 1
ATOM 1031 C C . GLU A 1 132 ? 6.881 2.879 -15.376 1.00 97.06 132 GLU A C 1
ATOM 1033 O O . GLU A 1 132 ? 5.889 2.329 -15.880 1.00 97.06 132 GLU A O 1
ATOM 1038 N N . TYR A 1 133 ? 6.861 3.401 -14.147 1.00 96.94 133 TYR A N 1
ATOM 1039 C CA . TYR A 1 133 ? 5.678 3.429 -13.284 1.00 96.94 133 TYR A CA 1
ATOM 1040 C C . TYR A 1 133 ? 4.601 4.340 -13.881 1.00 96.94 133 TYR A C 1
ATOM 1042 O O . TYR A 1 133 ? 4.859 5.515 -14.136 1.00 96.94 133 TYR A O 1
ATOM 1050 N N . ALA A 1 134 ? 3.388 3.815 -14.079 1.00 96.19 134 ALA A N 1
ATOM 1051 C CA . ALA A 1 134 ? 2.243 4.644 -14.473 1.00 96.19 134 ALA A CA 1
ATOM 1052 C C . ALA A 1 134 ? 1.628 5.345 -13.259 1.00 96.19 134 ALA A C 1
ATOM 1054 O O . ALA A 1 134 ? 1.015 6.397 -13.406 1.00 96.19 134 ALA A O 1
ATOM 1055 N N . TYR A 1 135 ? 1.834 4.781 -12.067 1.00 95.44 135 TYR A N 1
ATOM 1056 C CA . TYR A 1 135 ? 1.342 5.284 -10.793 1.00 95.44 135 TYR A CA 1
ATOM 1057 C C . TYR A 1 135 ? 2.537 5.541 -9.857 1.00 95.44 135 TYR A C 1
ATOM 1059 O O . TYR A 1 135 ? 2.718 4.842 -8.859 1.00 95.44 135 TYR A O 1
ATOM 1067 N N . PRO A 1 136 ? 3.410 6.520 -10.178 1.00 94.06 136 PRO A N 1
ATOM 1068 C CA . PRO A 1 136 ? 4.660 6.743 -9.446 1.00 94.06 136 PRO A CA 1
ATOM 1069 C C . PRO A 1 136 ? 4.442 7.309 -8.038 1.00 94.06 136 PRO A C 1
ATOM 1071 O O . PRO A 1 136 ? 5.361 7.308 -7.216 1.00 94.06 136 PRO A O 1
ATOM 1074 N N . THR A 1 137 ? 3.253 7.844 -7.760 1.00 93.06 137 THR A N 1
ATOM 1075 C CA . THR A 1 137 ? 2.909 8.477 -6.490 1.00 93.06 137 THR A CA 1
ATOM 1076 C C . THR A 1 137 ? 1.533 8.040 -6.032 1.00 93.06 137 THR A C 1
ATOM 1078 O O . THR A 1 137 ? 0.593 8.025 -6.819 1.00 93.06 137 THR A O 1
ATOM 1081 N N . LEU A 1 138 ? 1.429 7.692 -4.749 1.00 92.12 138 LEU A N 1
ATOM 1082 C CA . LEU A 1 138 ? 0.155 7.385 -4.120 1.00 92.12 138 LEU A CA 1
ATOM 1083 C C . LEU A 1 138 ? -0.659 8.673 -3.967 1.00 92.12 138 LEU A C 1
ATOM 1085 O O . LEU A 1 138 ? -0.186 9.638 -3.364 1.00 92.12 138 LEU A O 1
ATOM 1089 N N . THR A 1 139 ? -1.883 8.669 -4.483 1.00 94.38 139 THR A N 1
ATOM 1090 C CA . THR A 1 139 ? -2.817 9.794 -4.389 1.00 94.38 139 THR A CA 1
ATOM 1091 C C . THR A 1 139 ? -4.089 9.372 -3.660 1.00 94.38 139 THR A C 1
ATOM 1093 O O . THR A 1 139 ? -4.353 8.183 -3.464 1.00 94.38 139 THR A O 1
ATOM 1096 N N . ILE A 1 140 ? -4.883 10.359 -3.241 1.00 95.88 140 ILE A N 1
ATOM 1097 C CA . ILE A 1 140 ? -6.180 10.093 -2.614 1.00 95.88 140 ILE A CA 1
ATOM 1098 C C . ILE A 1 140 ? -7.167 9.457 -3.597 1.00 95.88 140 ILE A C 1
ATOM 1100 O O . ILE A 1 140 ? -7.946 8.609 -3.179 1.00 95.88 140 ILE A O 1
ATOM 1104 N N . ASP A 1 141 ? -7.103 9.821 -4.880 1.00 95.88 141 ASP A N 1
ATOM 1105 C CA . ASP A 1 141 ? -8.004 9.302 -5.912 1.00 95.88 141 ASP A CA 1
ATOM 1106 C C . ASP A 1 141 ? -7.741 7.814 -6.165 1.00 95.88 141 ASP A C 1
ATOM 1108 O O . ASP A 1 141 ? -8.667 7.016 -6.104 1.00 95.88 141 ASP A O 1
ATOM 1112 N N . GLU A 1 142 ? -6.474 7.403 -6.303 1.00 94.44 142 GLU A N 1
ATOM 1113 C CA . GLU A 1 142 ? -6.134 5.979 -6.459 1.00 94.44 142 GLU A CA 1
ATOM 1114 C C . GLU A 1 142 ? -6.540 5.159 -5.226 1.00 94.44 142 GLU A C 1
ATOM 1116 O O . GLU A 1 142 ? -6.996 4.021 -5.337 1.00 94.44 142 GLU A O 1
ATOM 1121 N N . LEU A 1 143 ? -6.397 5.730 -4.024 1.00 94.81 143 LEU A N 1
ATOM 1122 C CA . LEU A 1 143 ? -6.835 5.064 -2.801 1.00 94.81 143 LEU A CA 1
ATOM 1123 C C . LEU A 1 143 ? -8.366 4.964 -2.732 1.00 94.81 143 LEU A C 1
ATOM 1125 O O . LEU A 1 143 ? -8.892 3.925 -2.334 1.00 94.81 143 LEU A O 1
ATOM 1129 N N . ARG A 1 144 ? -9.079 6.018 -3.141 1.00 97.12 144 ARG A N 1
ATOM 1130 C CA . ARG A 1 144 ? -10.541 6.037 -3.219 1.00 97.12 144 ARG A CA 1
ATOM 1131 C C . ARG A 1 144 ? -11.045 4.987 -4.201 1.00 97.12 144 ARG A C 1
ATOM 1133 O O . ARG A 1 144 ? -11.885 4.188 -3.802 1.00 97.12 144 ARG A O 1
ATOM 1140 N N . ASP A 1 145 ? -10.469 4.908 -5.398 1.00 96.44 145 ASP A N 1
ATOM 1141 C CA . ASP A 1 145 ? -10.813 3.914 -6.420 1.00 96.44 145 ASP A CA 1
ATOM 1142 C C . ASP A 1 145 ? -10.697 2.475 -5.886 1.00 96.44 145 ASP A C 1
ATOM 1144 O O . ASP A 1 145 ? -11.564 1.632 -6.138 1.00 96.44 145 ASP A O 1
ATOM 1148 N N . VAL A 1 146 ? -9.654 2.179 -5.097 1.00 95.56 146 VAL A N 1
ATOM 1149 C CA . VAL A 1 146 ? -9.483 0.864 -4.452 1.00 95.56 146 VAL A CA 1
ATOM 1150 C C . VAL A 1 146 ? -10.615 0.575 -3.463 1.00 95.56 146 VAL A C 1
ATOM 1152 O O . VAL A 1 146 ? -11.185 -0.521 -3.485 1.00 95.56 146 VAL A O 1
ATOM 1155 N N . ILE A 1 147 ? -10.959 1.537 -2.602 1.00 96.75 147 ILE A N 1
ATOM 1156 C CA . ILE A 1 147 ? -12.020 1.360 -1.601 1.00 96.75 147 ILE A CA 1
ATOM 1157 C C . ILE A 1 147 ? -13.400 1.284 -2.265 1.00 96.75 147 ILE A C 1
ATOM 1159 O O . ILE A 1 147 ? -14.196 0.415 -1.913 1.00 96.75 147 ILE A O 1
ATOM 1163 N N . GLU A 1 148 ? -13.677 2.115 -3.268 1.00 97.69 148 GLU A N 1
ATOM 1164 C CA . GLU A 1 148 ? -14.913 2.067 -4.054 1.00 97.69 148 GLU A CA 1
ATOM 1165 C C . GLU A 1 148 ? -15.062 0.733 -4.789 1.00 97.69 148 GLU A C 1
ATOM 1167 O O . GLU A 1 148 ? -16.138 0.131 -4.767 1.00 97.69 148 GLU A O 1
ATOM 1172 N N . GLY A 1 149 ? -13.975 0.198 -5.353 1.00 96.81 149 GLY A N 1
ATOM 1173 C CA . GLY A 1 149 ? -13.955 -1.141 -5.938 1.00 96.81 149 GLY A CA 1
ATOM 1174 C C . GLY A 1 149 ? -14.281 -2.240 -4.920 1.00 96.81 149 GLY A C 1
ATOM 1175 O O . GLY A 1 149 ? -15.001 -3.190 -5.242 1.00 96.81 149 GLY A O 1
ATOM 1176 N N . ALA A 1 150 ? -13.796 -2.116 -3.682 1.00 96.69 150 ALA A N 1
ATOM 1177 C CA . ALA A 1 150 ? -14.103 -3.045 -2.594 1.00 96.69 150 ALA A CA 1
ATOM 1178 C C . ALA A 1 150 ? -15.564 -2.917 -2.104 1.00 96.69 150 ALA A C 1
ATOM 1180 O O . ALA A 1 150 ? -16.220 -3.925 -1.824 1.00 96.69 150 ALA A O 1
ATOM 1181 N N . ILE A 1 151 ? -16.110 -1.698 -2.067 1.00 97.50 151 ILE A N 1
ATOM 1182 C CA . ILE A 1 151 ? -17.526 -1.433 -1.765 1.00 97.50 151 ILE A CA 1
ATOM 1183 C C . ILE A 1 151 ? -18.427 -2.027 -2.853 1.00 97.50 151 ILE A C 1
ATOM 1185 O O . ILE A 1 151 ? -19.392 -2.726 -2.540 1.00 97.50 151 ILE A O 1
ATOM 1189 N N . ALA A 1 152 ? -18.097 -1.819 -4.131 1.00 97.19 152 ALA A N 1
ATOM 1190 C CA . ALA A 1 152 ? -18.854 -2.350 -5.265 1.00 97.19 152 ALA A CA 1
ATOM 1191 C C . ALA A 1 152 ? -18.914 -3.888 -5.255 1.00 97.19 152 ALA A C 1
ATOM 1193 O O . ALA A 1 152 ? -19.942 -4.482 -5.581 1.00 97.19 152 ALA A O 1
ATOM 1194 N N . GLN A 1 153 ? -17.835 -4.532 -4.807 1.00 96.69 153 GLN A N 1
ATOM 1195 C CA . GLN A 1 153 ? -17.756 -5.981 -4.605 1.00 96.69 153 GLN A CA 1
ATOM 1196 C C . GLN A 1 153 ? -18.447 -6.468 -3.321 1.00 96.69 153 GLN A C 1
ATOM 1198 O O . GLN A 1 153 ? -18.505 -7.673 -3.085 1.00 96.69 153 GLN A O 1
ATOM 1203 N N . ARG A 1 154 ? -18.987 -5.558 -2.496 1.00 96.38 154 ARG A N 1
ATOM 1204 C CA . ARG A 1 154 ? -19.597 -5.842 -1.185 1.00 96.38 154 ARG A CA 1
ATOM 1205 C C . ARG A 1 154 ? -18.651 -6.557 -0.221 1.00 96.38 154 ARG A C 1
ATOM 1207 O O . ARG A 1 154 ? -19.087 -7.383 0.577 1.00 96.38 154 ARG A O 1
ATOM 1214 N N . ILE A 1 155 ? -17.364 -6.222 -0.293 1.00 97.06 155 ILE A N 1
ATOM 1215 C CA . ILE A 1 155 ? -16.335 -6.724 0.626 1.00 97.06 155 ILE A CA 1
ATOM 1216 C C . ILE A 1 155 ? -15.831 -5.648 1.594 1.00 97.06 155 ILE A C 1
ATOM 1218 O O . ILE A 1 155 ? -15.080 -5.963 2.513 1.00 97.06 155 ILE A O 1
ATOM 1222 N N . PHE A 1 156 ? -16.247 -4.394 1.422 1.00 97.50 156 PHE A N 1
ATOM 1223 C CA . PHE A 1 156 ? -15.929 -3.293 2.327 1.00 97.50 156 PHE A CA 1
ATOM 1224 C C . PHE A 1 156 ? -17.189 -2.450 2.608 1.00 97.50 156 PHE A C 1
ATOM 1226 O O . PHE A 1 156 ? -17.982 -2.237 1.686 1.00 97.50 156 PHE A O 1
ATOM 1233 N N . PRO A 1 157 ? -17.417 -1.979 3.850 1.00 96.94 157 PRO A N 1
ATOM 1234 C CA . PRO A 1 157 ? -18.569 -1.135 4.176 1.00 96.94 157 PRO A CA 1
ATOM 1235 C C . PRO A 1 157 ? -18.526 0.242 3.476 1.00 96.94 157 PRO A C 1
ATOM 1237 O O . PRO A 1 157 ? -17.460 0.847 3.393 1.00 96.94 157 PRO A O 1
ATOM 1240 N N . PRO A 1 158 ? -19.658 0.797 3.007 1.00 96.44 158 PRO A N 1
ATOM 1241 C CA . PRO A 1 158 ? -19.707 2.087 2.313 1.00 96.44 158 PRO A CA 1
ATOM 1242 C C . PRO A 1 158 ? -19.593 3.273 3.288 1.00 96.44 158 PRO A C 1
ATOM 1244 O O . PRO A 1 158 ? -20.576 3.952 3.569 1.00 96.44 158 PRO A O 1
ATOM 1247 N N . ILE A 1 159 ? -18.390 3.498 3.822 1.00 94.06 159 ILE A N 1
ATOM 1248 C CA . ILE A 1 159 ? -18.095 4.485 4.881 1.00 94.06 159 ILE A CA 1
ATOM 1249 C C . ILE A 1 159 ? -17.083 5.564 4.465 1.00 94.06 159 ILE A C 1
ATOM 1251 O O . ILE A 1 159 ? -16.404 6.141 5.313 1.00 94.06 159 ILE A O 1
ATOM 1255 N N . LEU A 1 160 ? -16.928 5.803 3.164 1.00 92.81 160 LEU A N 1
ATOM 1256 C CA . LEU A 1 160 ? -16.129 6.930 2.680 1.00 92.81 160 LEU A CA 1
ATOM 1257 C C . LEU A 1 160 ? -16.775 8.257 3.109 1.00 92.81 160 LEU A C 1
ATOM 1259 O O . LEU A 1 160 ? -18.003 8.346 3.174 1.00 92.81 160 LEU A O 1
ATOM 1263 N N . ALA A 1 161 ? -15.938 9.257 3.403 1.00 90.06 161 ALA A N 1
ATOM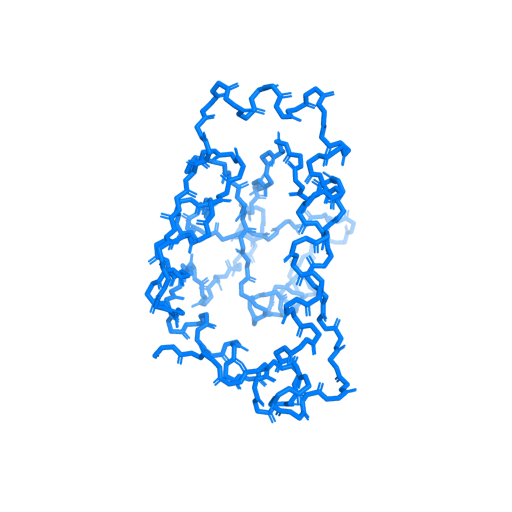 1264 C CA . ALA A 1 161 ? -16.383 10.623 3.680 1.00 90.06 161 ALA A CA 1
ATOM 1265 C C . ALA A 1 161 ? -16.850 11.354 2.413 1.00 90.06 161 ALA A C 1
ATOM 1267 O O . ALA A 1 161 ? -16.316 11.048 1.314 1.00 90.06 161 ALA A O 1
#

InterPro domains:
  IPR036291 NAD(P)-binding domain superfamily [SSF51735] (5-148)

Radius of gyration: 18.09 Å; chains: 1; bounding box: 42×29×48 Å

Foldseek 3Di:
DAALDAQLQFDFDAQVVLVVVLVVLCVVQNDPPDDADDGALARHGPNNVQVLVCQFQVHDYYYPDDVVSVVCQVVLVVVLVVQLVVVQVVQVVLLVVQVLPDAPDGPRDDSVNSDSDRNDDDRVVSVVSPRDGPCNDDDNVSVNVVQVVCVVVSNHHPRTD

Secondary structure (DSSP, 8-state):
-EESS-TT-BB----HHHHHHHHHHHHHHSPTT-------TT--BHHHHHHHHHHHHT---EE--HHHHHHHHHTHHHHHHHHHHHHHHHHHHHHHHTT-----------HHHHS---B----HHHHTTT---SS-S--HHHHHHHHHHHHHTTSS-S---